Protein AF-A0A1F9ZT49-F1 (afdb_monomer_lite)

pLDDT: mean 91.82, std 6.52, range [44.66, 98.0]

Sequence (130 aa):
MNSAEALTFSRERHAFESGDIQRGLNQQEVIKGIINKLLTPSTFTKIEGIIKAVGNSVDTNITTDDLSKLIKKQINNNKAWDITTSNLSGVAAMKPTYSMGSRLLYVMIPSQTSLVQVKQNIETFMKIAN

Foldseek 3Di:
DDPVVLVVQLPDFPVDPNGVVNSVVSVLVSVLVVLVVCLDPVNLVCVVVVCVVCVVPDDDPQDPVNVVVVSVVSVVVSDDDDDDDADWAADWDFADDPVRGGGTDIDGDTDPVSVVVVVVVVVVVVVVVD

Structure (mmCIF, N/CA/C/O backbone):
data_AF-A0A1F9ZT49-F1
#
_entry.id   AF-A0A1F9ZT49-F1
#
loop_
_atom_site.group_PDB
_atom_site.id
_atom_site.type_symbol
_atom_site.label_atom_id
_atom_site.label_alt_id
_atom_site.label_comp_id
_atom_site.label_asym_id
_atom_site.label_entity_id
_atom_site.label_seq_id
_atom_site.pdbx_PDB_ins_code
_atom_site.Cartn_x
_atom_site.Cartn_y
_atom_site.Cartn_z
_atom_site.occupancy
_atom_site.B_iso_or_equiv
_atom_site.auth_seq_id
_atom_site.auth_comp_id
_atom_site.auth_asym_id
_atom_site.auth_atom_id
_atom_site.pdbx_PDB_model_num
ATOM 1 N N . MET A 1 1 ? -15.950 8.837 -4.485 1.00 87.69 1 MET A N 1
ATOM 2 C CA . MET A 1 1 ? -15.723 7.626 -5.291 1.00 87.69 1 MET A CA 1
ATOM 3 C C . MET A 1 1 ? -16.480 6.470 -4.670 1.00 87.69 1 MET A C 1
ATOM 5 O O . MET A 1 1 ? -16.427 6.316 -3.452 1.00 87.69 1 MET A O 1
ATOM 9 N N . ASN A 1 2 ? -17.183 5.687 -5.479 1.00 95.69 2 ASN A N 1
ATOM 10 C CA . ASN A 1 2 ? -17.676 4.363 -5.106 1.00 95.69 2 ASN A CA 1
ATOM 11 C C . ASN A 1 2 ? -16.581 3.293 -5.320 1.00 95.69 2 ASN A C 1
ATOM 13 O O . ASN A 1 2 ? -15.461 3.605 -5.732 1.00 95.69 2 ASN A O 1
ATOM 17 N N . SER A 1 3 ? -16.888 2.029 -5.018 1.00 94.12 3 SER A N 1
ATOM 18 C CA . SER A 1 3 ? -15.928 0.920 -5.117 1.00 94.12 3 SER A CA 1
ATOM 19 C C . SER A 1 3 ? -15.409 0.684 -6.540 1.00 94.12 3 SER A C 1
ATOM 21 O O . SER A 1 3 ? -14.206 0.503 -6.721 1.00 94.12 3 SER A O 1
ATOM 23 N N . ALA A 1 4 ? -16.280 0.720 -7.553 1.00 98.00 4 ALA A N 1
ATOM 24 C CA . ALA A 1 4 ? -15.902 0.511 -8.951 1.00 98.00 4 ALA A CA 1
ATOM 25 C C . ALA A 1 4 ? -15.020 1.653 -9.483 1.00 98.00 4 ALA A C 1
ATOM 27 O O . ALA A 1 4 ? -14.036 1.413 -10.186 1.00 98.00 4 ALA A O 1
ATOM 28 N N . GLU A 1 5 ? -15.322 2.891 -9.091 1.00 98.00 5 GLU A N 1
ATOM 29 C CA . GLU A 1 5 ? -14.507 4.065 -9.413 1.00 98.00 5 GLU A CA 1
ATOM 30 C C . GLU A 1 5 ? -13.125 3.982 -8.759 1.00 98.00 5 GLU A C 1
ATOM 32 O O . GLU A 1 5 ? -12.119 4.190 -9.431 1.00 98.00 5 GLU A O 1
ATOM 37 N N . ALA A 1 6 ? -13.055 3.635 -7.467 1.00 98.00 6 ALA A N 1
ATOM 38 C CA . ALA A 1 6 ? -11.787 3.491 -6.746 1.00 98.00 6 ALA A CA 1
ATOM 39 C C . ALA A 1 6 ? -10.912 2.375 -7.338 1.00 98.00 6 ALA A C 1
ATOM 41 O O . ALA A 1 6 ? -9.698 2.540 -7.489 1.00 98.00 6 ALA A O 1
ATOM 42 N N . LEU A 1 7 ? -11.531 1.259 -7.731 1.00 97.69 7 LEU A N 1
ATOM 43 C CA . LEU A 1 7 ? -10.844 0.157 -8.395 1.00 97.69 7 LEU A CA 1
ATOM 44 C C . LEU A 1 7 ? -10.305 0.568 -9.769 1.00 97.69 7 LEU A C 1
ATOM 46 O O . LEU A 1 7 ? -9.162 0.268 -10.096 1.00 97.69 7 LEU A O 1
ATOM 50 N N . THR A 1 8 ? -11.105 1.269 -10.570 1.00 97.81 8 THR A N 1
ATOM 51 C CA . THR A 1 8 ? -10.685 1.725 -11.902 1.00 97.81 8 THR A CA 1
ATOM 52 C C . THR A 1 8 ? -9.547 2.740 -11.794 1.00 97.81 8 THR A C 1
ATOM 54 O O . THR A 1 8 ? -8.501 2.572 -12.417 1.00 97.81 8 THR A O 1
ATOM 57 N N . PHE A 1 9 ? -9.698 3.736 -10.920 1.00 97.75 9 PHE A N 1
ATOM 58 C CA . PHE A 1 9 ? -8.702 4.779 -10.676 1.00 97.75 9 PHE A CA 1
ATOM 59 C C . PHE A 1 9 ? -7.342 4.228 -10.218 1.00 97.75 9 PHE A C 1
ATOM 61 O O . PHE A 1 9 ? -6.298 4.669 -10.696 1.00 97.75 9 PHE A O 1
ATOM 68 N N . SER A 1 10 ? -7.342 3.233 -9.324 1.00 97.50 10 SER A N 1
ATOM 69 C CA . SER A 1 10 ? -6.114 2.606 -8.803 1.00 97.50 10 SER A CA 1
ATOM 70 C C . SER A 1 10 ? -5.454 1.606 -9.764 1.00 97.50 10 SER A C 1
ATOM 72 O O . SER A 1 10 ? -4.311 1.195 -9.535 1.00 97.50 10 SER A O 1
ATOM 74 N N . ARG A 1 11 ? -6.153 1.195 -10.831 1.00 97.56 11 ARG A N 1
ATOM 75 C CA . ARG A 1 11 ? -5.648 0.251 -11.843 1.00 97.56 11 ARG A CA 1
ATOM 76 C C . ARG A 1 11 ? -5.103 0.929 -13.090 1.00 97.56 11 ARG A C 1
ATOM 78 O O . ARG A 1 11 ? -4.267 0.318 -13.763 1.00 97.56 11 ARG A O 1
ATOM 85 N N . GLU A 1 12 ? -5.564 2.139 -13.395 1.00 96.94 12 GLU A N 1
ATOM 86 C CA . GLU A 1 12 ? -5.142 2.854 -14.594 1.00 96.94 12 GLU A CA 1
ATOM 87 C C . GLU A 1 12 ? -3.633 3.132 -14.571 1.00 96.94 12 GLU A C 1
ATOM 89 O O . GLU A 1 12 ? -3.058 3.492 -13.545 1.00 96.94 12 GLU A O 1
ATOM 94 N N . ARG A 1 13 ? -2.989 2.919 -15.719 1.00 93.94 13 ARG A N 1
ATOM 95 C CA . ARG A 1 13 ? -1.540 3.036 -15.916 1.00 93.94 13 ARG A CA 1
ATOM 96 C C . ARG A 1 13 ? -1.210 3.696 -17.245 1.00 93.94 13 ARG A C 1
ATOM 98 O O . ARG A 1 13 ? -0.309 4.518 -17.300 1.00 93.94 13 ARG A O 1
ATOM 105 N N . HIS A 1 14 ? -1.847 3.256 -18.322 1.00 94.12 14 HIS A N 1
ATOM 106 C CA . HIS A 1 14 ? -1.407 3.528 -19.689 1.00 94.12 14 HIS A CA 1
ATOM 107 C C . HIS A 1 14 ? -1.860 4.893 -20.198 1.00 94.12 14 HIS A C 1
ATOM 109 O O . HIS A 1 14 ? -1.242 5.426 -21.111 1.00 94.12 14 HIS A O 1
ATOM 115 N N . ALA A 1 15 ? -2.888 5.473 -19.582 1.00 94.50 15 ALA A N 1
ATOM 116 C CA . ALA A 1 15 ? -3.344 6.820 -19.892 1.00 94.50 15 ALA A CA 1
ATOM 117 C C . ALA A 1 15 ? -2.373 7.932 -19.434 1.00 94.50 15 ALA A C 1
ATOM 119 O O . ALA A 1 15 ? -2.561 9.083 -19.816 1.00 94.50 15 ALA A O 1
ATOM 120 N N . PHE A 1 16 ? -1.355 7.620 -18.621 1.00 90.75 16 PHE A N 1
ATOM 121 C CA . PHE A 1 16 ? -0.435 8.604 -18.042 1.00 90.75 16 PHE A CA 1
ATOM 122 C C . PHE A 1 16 ? 0.985 8.460 -18.593 1.00 90.75 16 PHE A C 1
ATOM 124 O O . PHE A 1 16 ? 1.515 7.352 -18.667 1.00 90.75 16 PHE A O 1
ATOM 131 N N . GLU A 1 17 ? 1.649 9.585 -18.876 1.00 85.88 17 GLU A N 1
ATOM 132 C CA . GLU A 1 17 ? 3.050 9.606 -19.331 1.00 85.88 17 GLU A CA 1
ATOM 133 C C . GLU A 1 17 ? 4.006 8.969 -18.310 1.00 85.88 17 GLU A C 1
ATOM 135 O O . GLU A 1 17 ? 4.911 8.218 -18.667 1.00 85.88 17 GLU A O 1
ATOM 140 N N . SER A 1 18 ? 3.766 9.205 -17.018 1.00 83.19 18 SER A N 1
ATOM 141 C CA . SER A 1 18 ? 4.524 8.610 -15.910 1.00 83.19 18 SER A CA 1
ATOM 142 C C . SER A 1 18 ? 4.134 7.153 -15.614 1.00 83.19 18 SER A C 1
ATOM 144 O O . SER A 1 18 ? 4.740 6.504 -14.756 1.00 83.19 18 SER A O 1
ATOM 146 N N . GLY A 1 19 ? 3.157 6.600 -16.338 1.00 87.44 19 GLY A N 1
ATOM 147 C CA . GLY A 1 19 ? 2.847 5.178 -16.368 1.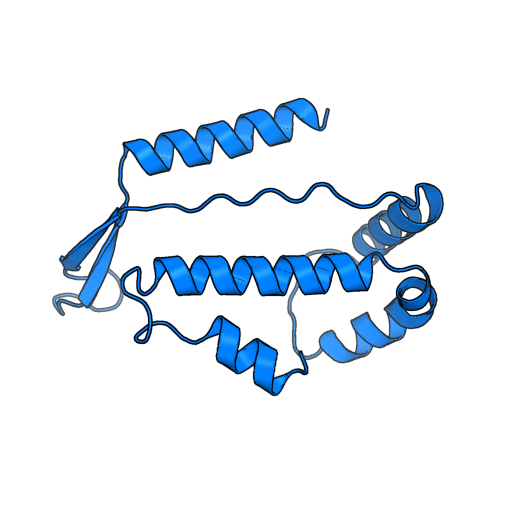00 87.44 19 GLY A CA 1
ATOM 148 C C . GLY A 1 19 ? 2.566 4.567 -14.994 1.00 87.44 19 GLY A C 1
ATOM 149 O O . GLY A 1 19 ? 1.651 4.956 -14.270 1.00 87.44 19 GLY A O 1
ATOM 150 N N . ASP A 1 20 ? 3.368 3.563 -14.632 1.00 89.19 20 ASP A N 1
ATOM 151 C CA . ASP A 1 20 ? 3.213 2.825 -13.372 1.00 89.19 20 ASP A CA 1
ATOM 152 C C . ASP A 1 20 ? 3.486 3.689 -12.133 1.00 89.19 20 ASP A C 1
ATOM 154 O O . ASP A 1 20 ? 2.909 3.447 -11.076 1.00 89.19 20 ASP A O 1
ATOM 158 N N . ILE A 1 21 ? 4.306 4.737 -12.271 1.00 87.31 21 ILE A N 1
ATOM 159 C CA . ILE A 1 21 ? 4.551 5.685 -11.181 1.00 87.31 21 ILE A CA 1
ATOM 160 C C . ILE A 1 21 ? 3.244 6.400 -10.830 1.00 87.31 21 ILE A C 1
ATOM 162 O O . ILE A 1 21 ? 2.884 6.460 -9.656 1.00 87.31 21 ILE A O 1
ATOM 166 N N . GLN A 1 22 ? 2.488 6.873 -11.829 1.00 93.00 22 GLN A N 1
ATOM 167 C CA . GLN A 1 22 ? 1.185 7.493 -11.572 1.00 93.00 22 GLN A CA 1
ATOM 168 C C . GLN A 1 22 ? 0.201 6.511 -10.957 1.00 93.00 22 GLN A C 1
ATOM 170 O O . GLN A 1 22 ? -0.537 6.870 -10.044 1.00 93.00 22 GLN A O 1
ATOM 175 N N . ARG A 1 23 ? 0.205 5.258 -11.417 1.00 95.00 23 ARG A N 1
ATOM 176 C CA . ARG A 1 23 ? -0.631 4.221 -10.816 1.00 95.00 23 ARG A CA 1
ATOM 177 C C . ARG A 1 23 ? -0.324 4.036 -9.327 1.00 95.00 23 ARG A C 1
ATOM 179 O O . ARG A 1 23 ? -1.253 3.971 -8.525 1.00 95.00 23 ARG A O 1
ATOM 186 N N . GLY A 1 24 ? 0.955 3.997 -8.950 1.00 94.00 24 GLY A N 1
ATOM 187 C CA . GLY A 1 24 ? 1.378 3.939 -7.548 1.00 94.00 24 GLY A CA 1
ATOM 188 C C . GLY A 1 24 ? 0.909 5.152 -6.737 1.00 94.00 24 GLY A C 1
ATOM 189 O O . GLY A 1 24 ? 0.389 4.992 -5.633 1.00 94.00 24 GLY A O 1
ATOM 190 N N . LEU A 1 25 ? 0.996 6.358 -7.307 1.00 93.81 25 LEU A N 1
ATOM 191 C CA . LEU A 1 25 ? 0.466 7.577 -6.685 1.00 93.81 25 LEU A CA 1
ATOM 192 C C . LEU A 1 25 ? -1.059 7.510 -6.502 1.00 93.81 25 LEU A C 1
ATOM 194 O O . LEU A 1 25 ? -1.563 7.800 -5.421 1.00 93.81 25 LEU A O 1
ATOM 198 N N . ASN A 1 26 ? -1.799 7.047 -7.509 1.00 96.69 26 ASN A N 1
ATOM 199 C CA . ASN A 1 26 ? -3.250 6.870 -7.420 1.00 96.69 26 ASN A CA 1
ATOM 200 C C . ASN A 1 26 ? -3.629 5.861 -6.323 1.00 96.69 26 ASN A C 1
ATOM 202 O O . ASN A 1 26 ? -4.580 6.081 -5.575 1.00 96.69 26 ASN A O 1
ATOM 206 N N . GLN A 1 27 ? -2.874 4.769 -6.181 1.00 97.6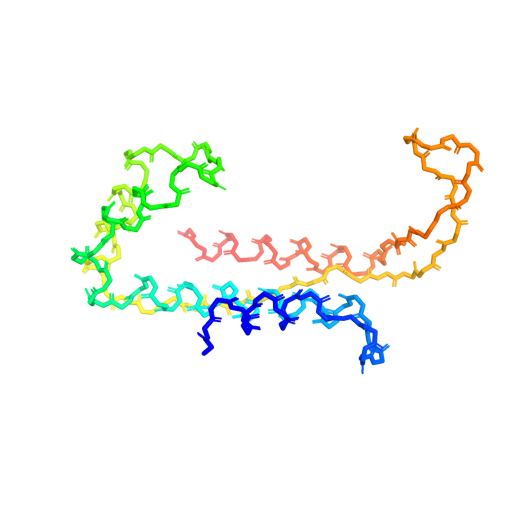9 27 GLN A N 1
ATOM 207 C CA . GLN A 1 27 ? -3.069 3.806 -5.092 1.00 97.69 27 GLN A CA 1
ATOM 208 C C . GLN A 1 27 ? -2.839 4.447 -3.717 1.00 97.69 27 GLN A C 1
ATOM 210 O O . GLN A 1 27 ? -3.623 4.211 -2.797 1.00 97.69 27 GLN A O 1
ATOM 215 N N . GLN A 1 28 ? -1.822 5.302 -3.581 1.00 97.12 28 GLN A N 1
ATOM 216 C CA . GLN A 1 28 ? -1.574 6.057 -2.350 1.00 97.12 28 GLN A CA 1
ATOM 217 C C . GLN A 1 28 ? -2.724 7.016 -2.022 1.00 97.12 28 GLN A C 1
ATOM 219 O O . GLN A 1 28 ? -3.128 7.091 -0.864 1.00 97.12 28 GLN A O 1
ATOM 224 N N . GLU A 1 29 ? -3.307 7.687 -3.017 1.00 97.00 29 GLU A N 1
ATOM 225 C CA . GLU A 1 29 ? -4.482 8.545 -2.815 1.00 97.00 29 GLU A CA 1
ATOM 226 C C . GLU A 1 29 ? -5.726 7.750 -2.389 1.00 97.00 29 GLU A C 1
ATOM 228 O O . GLU A 1 29 ? -6.460 8.176 -1.494 1.00 97.00 29 GLU A O 1
ATOM 233 N N . VAL A 1 30 ? -5.937 6.549 -2.942 1.00 98.00 30 VAL A N 1
ATOM 234 C CA . VAL A 1 30 ? -7.008 5.651 -2.476 1.00 98.00 30 VAL A CA 1
ATOM 235 C C . VAL A 1 30 ? -6.784 5.245 -1.018 1.00 98.00 30 VAL A C 1
ATOM 237 O O . VAL A 1 30 ? -7.716 5.324 -0.216 1.00 98.00 30 VAL A O 1
ATOM 240 N N . ILE A 1 31 ? -5.557 4.871 -0.642 1.00 97.25 31 ILE A N 1
ATOM 241 C CA . ILE A 1 31 ? -5.208 4.522 0.744 1.00 97.25 31 ILE A CA 1
ATOM 242 C C . ILE A 1 31 ? -5.431 5.719 1.680 1.00 97.25 31 ILE A C 1
ATOM 244 O O . ILE A 1 31 ? -6.067 5.557 2.721 1.00 97.25 31 ILE A O 1
ATOM 248 N N . LYS A 1 32 ? -4.992 6.929 1.303 1.00 96.75 32 LYS A N 1
ATOM 249 C CA . LYS A 1 32 ? -5.257 8.166 2.061 1.00 96.75 32 LYS A CA 1
ATOM 250 C C . LYS A 1 32 ? -6.753 8.395 2.259 1.00 96.75 32 LYS A C 1
ATOM 252 O O . LYS A 1 32 ? -7.187 8.678 3.372 1.00 96.75 32 LYS A O 1
ATOM 257 N N . GLY A 1 33 ? -7.552 8.236 1.204 1.00 95.88 33 GLY A N 1
ATOM 258 C CA . GLY A 1 33 ? -9.008 8.352 1.273 1.00 95.88 33 GLY A CA 1
ATOM 259 C C . GLY A 1 33 ? -9.641 7.339 2.232 1.00 95.88 33 GLY A C 1
ATOM 260 O O . GLY A 1 33 ? -10.505 7.707 3.032 1.00 95.88 33 GLY A O 1
ATOM 261 N N . ILE A 1 34 ? -9.177 6.084 2.205 1.00 94.81 34 ILE A N 1
ATOM 262 C CA . ILE A 1 34 ? -9.609 5.034 3.139 1.00 94.81 34 ILE A CA 1
ATOM 263 C C . ILE A 1 34 ? -9.244 5.416 4.576 1.00 94.81 34 ILE A C 1
ATOM 265 O O . ILE A 1 34 ? -10.125 5.400 5.435 1.00 94.81 34 ILE A O 1
ATOM 269 N N . ILE A 1 35 ? -7.993 5.814 4.841 1.00 93.94 35 ILE A N 1
ATOM 270 C CA . ILE A 1 35 ? -7.549 6.233 6.179 1.00 93.94 35 ILE A CA 1
ATOM 271 C C . ILE A 1 35 ? -8.415 7.392 6.672 1.00 93.94 35 ILE A C 1
ATOM 273 O O . ILE A 1 35 ? -9.035 7.282 7.725 1.00 93.94 35 ILE A O 1
ATOM 277 N N . ASN A 1 36 ? -8.562 8.455 5.882 1.00 92.88 36 ASN A N 1
ATOM 278 C CA . ASN A 1 36 ? -9.379 9.611 6.250 1.00 92.88 36 ASN A CA 1
ATOM 279 C C . ASN A 1 36 ? -10.825 9.218 6.576 1.00 92.88 36 ASN A C 1
ATOM 281 O O . ASN A 1 36 ? -11.399 9.734 7.534 1.00 92.88 36 ASN A O 1
ATOM 285 N N . LYS A 1 37 ? -11.411 8.265 5.838 1.00 92.19 37 LYS A N 1
ATOM 286 C CA . LYS A 1 37 ? -12.752 7.749 6.138 1.00 92.19 37 LYS A CA 1
ATOM 287 C C . LYS A 1 37 ? -12.792 6.970 7.455 1.00 92.19 37 LYS A C 1
ATOM 289 O O . LYS A 1 37 ? -13.746 7.137 8.224 1.00 92.19 37 LYS A O 1
ATOM 294 N N . LEU A 1 38 ? -11.784 6.141 7.719 1.00 90.75 38 LEU A N 1
ATOM 295 C CA . LEU A 1 38 ? -11.653 5.368 8.958 1.00 90.75 38 LEU A CA 1
ATOM 296 C C . LEU A 1 38 ? -11.456 6.261 10.189 1.00 90.75 38 LEU A C 1
ATOM 298 O O . LEU A 1 38 ? -11.969 5.927 11.252 1.00 90.75 38 LEU A O 1
ATOM 302 N N . LEU A 1 39 ? -10.794 7.412 10.039 1.00 89.56 39 LEU A N 1
ATOM 303 C CA . LEU A 1 39 ? -10.578 8.376 11.123 1.00 89.56 39 LEU A CA 1
ATOM 304 C C . LEU A 1 39 ? -11.819 9.230 11.450 1.00 89.56 39 LEU A C 1
ATOM 306 O O . LEU A 1 39 ? -11.794 9.964 12.437 1.00 89.56 39 LEU A O 1
ATOM 310 N N . THR A 1 40 ? -12.905 9.165 10.664 1.00 88.44 40 THR A N 1
ATOM 311 C CA . THR A 1 40 ? -14.117 9.948 10.971 1.00 88.44 40 THR A CA 1
ATOM 312 C C . THR A 1 40 ? -14.883 9.370 12.171 1.00 88.44 40 THR A C 1
ATOM 314 O O . THR A 1 40 ? -15.077 8.153 12.229 1.00 88.44 40 THR A O 1
ATOM 317 N N . PRO A 1 41 ? -15.445 10.208 13.069 1.00 83.94 41 PRO A N 1
ATOM 318 C CA . PRO A 1 41 ? -16.188 9.734 14.244 1.00 83.94 41 PRO A CA 1
ATOM 319 C C . PRO A 1 41 ? -17.329 8.761 13.919 1.00 83.94 41 PRO A C 1
ATOM 321 O O . PRO A 1 41 ? -17.547 7.779 14.623 1.00 83.94 41 PRO A O 1
ATOM 324 N N . SER A 1 42 ? -18.022 8.989 12.796 1.00 85.88 42 SER A N 1
ATOM 325 C CA . SER A 1 42 ? -19.117 8.129 12.321 1.00 85.88 42 SER A CA 1
ATOM 326 C C . SER A 1 42 ? -18.689 6.705 11.943 1.00 85.88 42 SER A C 1
ATOM 328 O O . SER A 1 42 ? -19.538 5.821 11.825 1.00 85.88 42 SER A O 1
ATOM 330 N N . THR A 1 43 ? -17.393 6.491 11.705 1.00 86.94 43 THR A N 1
ATOM 331 C CA . THR A 1 43 ? -16.832 5.184 11.359 1.00 86.94 43 THR A CA 1
ATOM 332 C C . THR A 1 43 ? -16.499 4.371 12.607 1.00 86.94 43 THR A C 1
ATOM 334 O O . THR A 1 43 ? -16.591 3.148 12.560 1.00 86.94 43 THR A O 1
ATOM 337 N N . PHE A 1 44 ? -16.206 5.012 13.746 1.00 83.62 44 PHE A N 1
ATOM 338 C CA . PHE A 1 44 ? -15.882 4.302 14.991 1.00 83.62 44 PHE A CA 1
ATOM 339 C C . PHE A 1 44 ? -17.039 3.433 15.480 1.00 83.62 44 PHE A C 1
ATOM 341 O O . PHE A 1 44 ? -16.825 2.294 15.876 1.00 83.62 44 PHE A O 1
ATOM 348 N N . THR A 1 45 ? -18.277 3.912 15.353 1.00 84.62 45 THR A N 1
ATOM 349 C CA . THR A 1 45 ? -19.474 3.130 15.705 1.00 84.62 45 THR A CA 1
ATOM 350 C C . THR A 1 45 ? -19.755 1.975 14.740 1.00 84.62 45 THR A C 1
ATOM 352 O O . THR A 1 45 ? -20.584 1.120 15.032 1.00 84.62 45 THR A O 1
ATOM 355 N N . LYS A 1 46 ? -19.081 1.936 13.584 1.00 90.56 46 LYS A N 1
ATOM 356 C CA . LYS A 1 46 ? -19.270 0.934 12.523 1.00 90.56 46 LYS A CA 1
ATOM 357 C C . LYS A 1 46 ? -18.071 0.002 12.364 1.00 90.56 46 LYS A C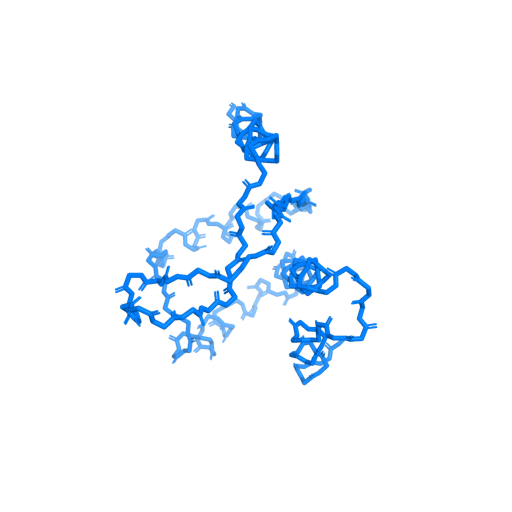 1
ATOM 359 O O . LYS A 1 46 ? -18.101 -0.870 11.496 1.00 90.56 46 LYS A O 1
ATOM 364 N N . ILE A 1 47 ? -17.016 0.185 13.160 1.00 88.31 47 ILE A N 1
ATOM 365 C CA . ILE A 1 47 ? -15.717 -0.441 12.905 1.00 88.31 47 ILE A CA 1
ATOM 366 C C . ILE A 1 47 ? -15.772 -1.970 12.990 1.00 88.31 47 ILE A C 1
ATOM 368 O O . ILE A 1 47 ? -15.192 -2.639 12.143 1.00 88.31 47 ILE A O 1
ATOM 372 N N . GLU A 1 48 ? -16.549 -2.531 13.920 1.00 88.00 48 GLU A N 1
ATOM 373 C CA . GLU A 1 48 ? -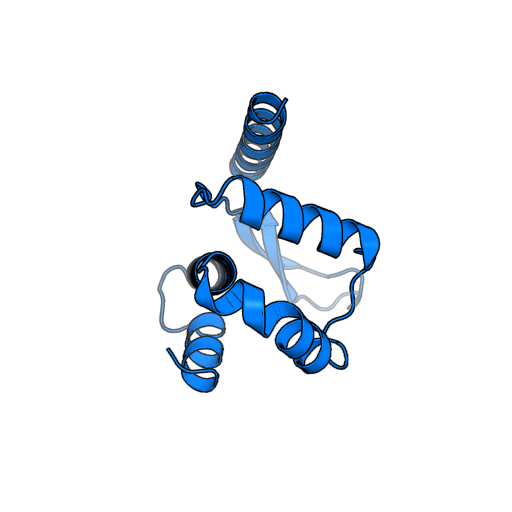16.762 -3.982 14.022 1.00 88.00 48 GLU A CA 1
ATOM 374 C C . GLU A 1 48 ? -17.434 -4.551 12.767 1.00 88.00 48 GLU A C 1
ATOM 376 O O . GLU A 1 48 ? -17.009 -5.575 12.233 1.00 88.00 48 GLU A O 1
ATOM 381 N N . GLY A 1 49 ? -18.450 -3.853 12.248 1.00 92.25 49 GLY A N 1
ATOM 382 C CA . GLY A 1 49 ? -19.125 -4.227 11.007 1.00 92.25 49 GLY A CA 1
ATOM 383 C C . GLY A 1 49 ? -18.193 -4.159 9.797 1.00 92.25 49 GLY A C 1
ATOM 384 O O . GLY A 1 49 ? -18.241 -5.041 8.943 1.00 92.25 49 GLY A O 1
ATOM 385 N N . ILE A 1 50 ? -17.310 -3.157 9.751 1.00 90.75 50 ILE A N 1
ATOM 386 C CA . ILE A 1 50 ? -16.292 -3.021 8.700 1.00 90.75 50 ILE A CA 1
ATOM 387 C C . ILE A 1 50 ? -15.291 -4.175 8.773 1.00 90.75 50 ILE A C 1
ATOM 389 O O . ILE A 1 50 ? -15.075 -4.833 7.760 1.00 90.75 50 ILE A O 1
ATOM 393 N N . ILE A 1 51 ? -14.730 -4.460 9.955 1.00 90.38 51 ILE A N 1
ATOM 394 C CA . ILE A 1 51 ? -13.783 -5.568 10.164 1.00 90.38 51 ILE A CA 1
ATOM 395 C C . ILE A 1 51 ? -14.426 -6.899 9.760 1.00 90.38 51 ILE A C 1
ATOM 397 O O . ILE A 1 51 ? -13.819 -7.672 9.025 1.00 90.38 51 ILE A O 1
ATOM 401 N N . LYS A 1 52 ? -15.679 -7.146 10.159 1.00 91.12 52 LYS A N 1
ATOM 402 C CA . LYS A 1 52 ? -16.412 -8.361 9.778 1.00 91.12 52 LYS A CA 1
ATOM 403 C C . LYS A 1 52 ? -16.646 -8.457 8.268 1.00 91.12 52 LYS A C 1
ATOM 405 O O . LYS A 1 52 ? -16.529 -9.542 7.708 1.00 91.12 52 LYS A O 1
ATOM 410 N N . ALA A 1 53 ? -16.979 -7.345 7.613 1.00 92.69 53 ALA A N 1
ATOM 411 C CA . ALA A 1 53 ? -17.237 -7.320 6.175 1.00 92.69 53 ALA A CA 1
ATOM 412 C C . ALA A 1 53 ? -15.978 -7.607 5.343 1.00 92.69 53 ALA A C 1
ATOM 414 O O . ALA A 1 53 ? -16.076 -8.260 4.308 1.00 92.69 53 ALA A O 1
ATOM 415 N N . VAL A 1 54 ? -14.807 -7.138 5.788 1.00 91.00 54 VAL A N 1
ATOM 416 C CA . VAL A 1 54 ? -13.534 -7.323 5.065 1.00 91.00 54 VAL A CA 1
ATOM 417 C C . VAL A 1 54 ? -12.740 -8.545 5.525 1.00 91.00 54 VAL A C 1
ATOM 419 O O . VAL A 1 54 ? -11.858 -8.990 4.799 1.00 91.00 54 VAL A O 1
ATOM 422 N N . GLY A 1 55 ? -13.052 -9.116 6.692 1.00 89.56 55 GLY A N 1
ATOM 423 C CA . GLY A 1 55 ? -12.267 -10.186 7.318 1.00 89.56 55 GLY A CA 1
ATOM 424 C C . GLY A 1 55 ? -12.181 -11.484 6.511 1.00 89.56 55 GLY A C 1
ATOM 425 O O . GLY A 1 55 ? -11.201 -12.202 6.635 1.00 89.56 55 GLY A O 1
ATOM 426 N N . ASN A 1 56 ? -13.147 -11.756 5.627 1.00 91.25 56 ASN A N 1
ATOM 427 C CA . ASN A 1 56 ? -13.093 -12.907 4.712 1.00 91.25 56 ASN A CA 1
ATOM 428 C C . ASN A 1 56 ? -12.294 -12.626 3.424 1.00 91.25 56 ASN A C 1
ATOM 430 O O . ASN A 1 56 ? -12.219 -13.480 2.544 1.00 91.25 56 ASN A O 1
ATOM 434 N N . SER A 1 57 ? -11.784 -11.407 3.250 1.00 94.81 57 SER A N 1
ATOM 435 C CA . SER A 1 57 ? -11.146 -10.945 2.009 1.00 94.81 57 SER A CA 1
ATOM 436 C C . SER A 1 57 ? -9.807 -10.244 2.236 1.00 94.81 57 SER A C 1
ATOM 438 O O . SER A 1 57 ? -9.160 -9.861 1.263 1.00 94.81 57 SER A O 1
ATOM 440 N N . VAL A 1 58 ? -9.394 -10.053 3.492 1.00 94.12 58 VAL A N 1
ATOM 441 C CA . VAL A 1 58 ? -8.142 -9.393 3.866 1.00 94.12 58 VAL A CA 1
ATOM 442 C C . VAL A 1 58 ? -7.466 -10.200 4.965 1.00 94.12 58 VAL A C 1
ATOM 444 O O . VAL A 1 58 ? -7.922 -10.206 6.106 1.00 94.12 58 VAL A O 1
ATOM 447 N N . ASP A 1 59 ? -6.344 -10.823 4.620 1.00 95.19 59 ASP A N 1
ATOM 448 C CA . ASP A 1 59 ? -5.469 -11.472 5.589 1.00 95.19 59 ASP A CA 1
ATOM 449 C C . ASP A 1 59 ? -4.559 -10.437 6.262 1.00 95.19 59 ASP A C 1
ATOM 451 O O . ASP A 1 59 ? -4.001 -9.548 5.613 1.00 95.19 59 ASP A O 1
ATOM 455 N N . THR A 1 60 ? -4.390 -10.551 7.579 1.00 94.62 60 THR A N 1
ATOM 456 C CA . THR A 1 60 ? -3.492 -9.690 8.356 1.00 94.62 60 THR A CA 1
ATOM 457 C C . THR A 1 60 ? -2.910 -10.437 9.548 1.00 94.62 60 THR A C 1
ATOM 459 O O . THR A 1 60 ? -3.542 -11.330 10.107 1.00 94.62 60 THR A O 1
ATOM 462 N N . ASN A 1 61 ? -1.703 -10.051 9.958 1.00 95.44 61 ASN A N 1
ATOM 463 C CA . ASN A 1 61 ? -1.087 -10.500 11.205 1.00 95.44 61 ASN A CA 1
ATOM 464 C C . ASN A 1 61 ? -1.325 -9.525 12.373 1.00 95.44 61 ASN A C 1
ATOM 466 O O . ASN A 1 61 ? -0.829 -9.764 13.472 1.00 95.44 61 ASN A O 1
ATOM 470 N N . ILE A 1 62 ? -2.059 -8.430 12.149 1.00 92.88 62 ILE A N 1
ATOM 471 C CA . ILE A 1 62 ? -2.466 -7.517 13.217 1.00 92.88 62 ILE A CA 1
ATOM 472 C C . ILE A 1 62 ? -3.522 -8.227 14.065 1.00 92.88 62 ILE A C 1
ATOM 474 O O . ILE A 1 62 ? -4.576 -8.618 13.562 1.00 92.88 62 ILE A O 1
ATOM 478 N N . THR A 1 63 ? -3.251 -8.382 15.358 1.00 92.06 63 THR A N 1
ATOM 479 C CA . THR A 1 63 ? -4.177 -9.056 16.271 1.00 92.06 63 THR A CA 1
ATOM 480 C C . THR A 1 63 ? -5.411 -8.194 16.559 1.00 92.06 63 THR A C 1
ATOM 482 O O . THR A 1 63 ? -5.392 -6.966 16.425 1.00 92.06 63 THR A O 1
ATOM 485 N N . THR A 1 64 ? -6.497 -8.818 17.024 1.00 88.56 64 THR A N 1
ATOM 486 C CA . THR A 1 64 ? -7.687 -8.088 17.497 1.00 88.56 64 THR A CA 1
ATOM 487 C C . THR A 1 64 ? -7.349 -7.115 18.632 1.00 88.56 64 THR A C 1
ATOM 489 O O . THR A 1 64 ? -7.920 -6.023 18.698 1.00 88.56 64 THR A O 1
ATOM 492 N N . ASP A 1 65 ? -6.383 -7.466 19.483 1.00 92.69 65 ASP A N 1
ATOM 493 C CA . ASP A 1 65 ? -5.895 -6.609 20.564 1.00 92.69 65 ASP A CA 1
ATOM 494 C C . ASP A 1 65 ? -5.156 -5.376 20.031 1.00 92.69 65 ASP A C 1
ATOM 496 O O . ASP A 1 65 ? -5.387 -4.265 20.514 1.00 92.69 65 ASP A O 1
ATOM 500 N N . ASP A 1 66 ? -4.308 -5.537 19.014 1.00 93.81 66 ASP A N 1
ATOM 501 C CA . ASP A 1 66 ? -3.594 -4.420 18.385 1.00 93.81 66 ASP A CA 1
ATOM 502 C C . ASP A 1 66 ? -4.559 -3.474 17.665 1.00 93.81 66 ASP A C 1
ATOM 504 O O . ASP A 1 66 ? -4.488 -2.256 17.856 1.00 93.81 66 ASP A O 1
ATOM 508 N N . LEU A 1 67 ? -5.528 -4.020 16.920 1.00 89.12 67 LEU A N 1
ATOM 509 C CA . LEU A 1 67 ? -6.605 -3.231 16.315 1.00 89.12 67 LEU A CA 1
ATOM 510 C C . LEU A 1 67 ? -7.393 -2.462 17.380 1.00 89.12 67 LEU A C 1
ATOM 512 O O . LEU A 1 67 ? -7.613 -1.258 17.240 1.00 89.12 67 LEU A O 1
ATOM 516 N N . SER A 1 68 ? -7.763 -3.124 18.478 1.00 89.06 68 SER A N 1
ATOM 517 C CA . SER A 1 68 ? -8.493 -2.498 19.584 1.00 89.06 68 SER A CA 1
ATOM 518 C C . SER A 1 68 ? -7.703 -1.354 20.221 1.00 89.06 68 SER A C 1
ATOM 520 O O . SER A 1 68 ? -8.274 -0.302 20.520 1.00 89.06 68 SER A O 1
ATOM 522 N N . LYS A 1 69 ? -6.386 -1.516 20.410 1.00 92.50 69 LYS A N 1
ATOM 523 C CA . LYS A 1 69 ? -5.501 -0.453 20.918 1.00 92.50 69 LYS A CA 1
ATOM 524 C C . LYS A 1 69 ? -5.436 0.732 19.953 1.00 92.50 69 LYS A C 1
ATOM 526 O O . LYS A 1 69 ? -5.549 1.872 20.403 1.00 92.50 69 LYS A O 1
ATOM 531 N N . LEU A 1 70 ? -5.295 0.482 18.649 1.00 89.38 70 LEU A N 1
ATOM 532 C CA . LEU A 1 70 ? -5.259 1.532 17.625 1.00 89.38 70 LEU A CA 1
ATOM 533 C C . LEU A 1 70 ? -6.574 2.323 17.572 1.00 89.38 70 LEU A C 1
ATOM 535 O O . LEU A 1 70 ? -6.546 3.554 17.586 1.00 89.38 70 LEU A O 1
ATOM 539 N N . ILE A 1 71 ? -7.718 1.632 17.594 1.00 88.25 71 ILE A N 1
ATOM 540 C CA . ILE A 1 71 ? -9.049 2.257 17.594 1.00 88.25 71 ILE A CA 1
ATOM 541 C C . ILE A 1 71 ? -9.243 3.106 18.855 1.00 88.25 71 ILE A C 1
ATOM 543 O O . ILE A 1 71 ? -9.610 4.275 18.754 1.00 88.25 71 ILE A O 1
ATOM 547 N N . LYS A 1 72 ? -8.935 2.563 20.043 1.00 89.38 72 LYS A N 1
ATOM 548 C CA . LYS A 1 72 ? -9.026 3.307 21.312 1.00 89.38 72 LYS A CA 1
ATOM 549 C C . LYS A 1 72 ? -8.132 4.548 21.308 1.00 89.38 72 LYS A C 1
ATOM 551 O O . LYS A 1 72 ? -8.583 5.621 21.699 1.00 89.38 72 LYS A O 1
ATOM 556 N N . LYS A 1 73 ? -6.889 4.431 20.825 1.00 89.25 73 LYS A N 1
ATOM 557 C CA . LYS A 1 73 ? -5.96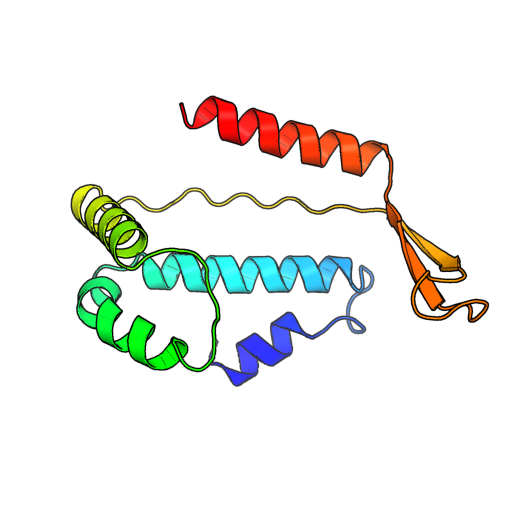4 5.569 20.695 1.00 89.25 73 LYS A CA 1
ATOM 558 C C . LYS A 1 73 ? -6.550 6.659 19.795 1.00 89.25 73 LYS A C 1
ATOM 560 O O . LYS A 1 73 ? -6.466 7.837 20.140 1.00 89.25 73 LYS A O 1
ATOM 565 N N . GLN A 1 74 ? -7.164 6.275 18.677 1.00 89.12 74 GLN A N 1
ATOM 566 C CA . GLN A 1 74 ? -7.785 7.230 17.767 1.00 89.12 74 GLN A CA 1
ATOM 567 C C . GLN A 1 74 ? -9.019 7.906 18.378 1.00 89.12 74 GLN A C 1
ATOM 569 O O . GLN A 1 74 ? -9.140 9.122 18.262 1.00 89.12 74 GLN A O 1
ATOM 574 N N . ILE A 1 75 ? -9.894 7.159 19.059 1.00 88.31 75 ILE A N 1
ATOM 575 C CA . ILE A 1 75 ? -11.074 7.712 19.749 1.00 88.31 75 ILE A CA 1
ATOM 576 C C . ILE A 1 75 ? -10.650 8.724 20.821 1.00 88.31 75 ILE A C 1
ATOM 578 O O . ILE A 1 75 ? -11.211 9.814 20.887 1.00 88.31 75 ILE A O 1
ATOM 582 N N . ASN A 1 76 ? -9.636 8.388 21.623 1.00 89.12 76 ASN A N 1
ATOM 583 C CA . ASN A 1 76 ? -9.192 9.226 22.738 1.00 89.12 76 ASN A CA 1
ATOM 584 C C . ASN A 1 76 ? -8.515 10.524 22.280 1.00 89.12 76 ASN A C 1
ATOM 586 O O . ASN A 1 76 ? -8.689 11.562 22.911 1.00 89.12 76 ASN A O 1
ATOM 590 N N . ASN A 1 77 ? -7.736 10.474 21.195 1.00 85.12 77 ASN A N 1
ATOM 591 C CA . ASN A 1 77 ? -6.977 11.634 20.728 1.00 85.12 77 ASN A CA 1
ATOM 592 C C . ASN A 1 77 ? -7.742 12.458 19.682 1.00 85.12 77 ASN A C 1
ATOM 594 O O . ASN A 1 77 ? -7.481 13.651 19.557 1.00 85.12 77 ASN A O 1
ATOM 598 N N . ASN A 1 78 ? -8.644 11.825 18.921 1.00 81.38 78 ASN A N 1
ATOM 599 C CA . ASN A 1 78 ? -9.443 12.392 17.827 1.00 81.38 78 ASN A CA 1
ATOM 600 C C . ASN A 1 78 ? -8.664 13.353 16.904 1.00 81.38 78 ASN A C 1
ATOM 602 O O . ASN A 1 78 ? -9.174 14.390 16.478 1.00 81.38 78 ASN A O 1
ATOM 606 N N . LYS A 1 79 ? -7.397 13.029 16.613 1.00 84.62 79 LYS A N 1
ATOM 607 C CA . LYS A 1 79 ? -6.542 13.824 15.722 1.00 84.62 79 LYS A CA 1
ATOM 608 C C . LYS A 1 79 ? -6.553 13.241 14.318 1.00 84.62 79 LYS A C 1
ATOM 610 O O . LYS A 1 79 ? -6.469 12.024 14.144 1.00 84.62 79 LYS A O 1
ATOM 615 N N . ALA A 1 80 ? -6.615 14.122 13.322 1.00 87.44 80 ALA A N 1
ATOM 616 C CA . ALA A 1 80 ? -6.275 13.756 11.956 1.00 87.44 80 ALA A CA 1
ATOM 617 C C . ALA A 1 80 ? -4.805 13.322 11.897 1.00 87.44 80 ALA A C 1
ATOM 619 O O . ALA A 1 80 ? -3.970 13.819 12.657 1.00 87.44 80 ALA A O 1
ATOM 620 N N . TRP A 1 81 ? -4.503 12.371 11.020 1.00 90.81 81 TRP A N 1
ATOM 621 C CA . TRP A 1 81 ? -3.131 11.935 10.793 1.00 90.81 81 TRP A CA 1
ATOM 622 C C . TRP A 1 81 ? -2.508 12.811 9.712 1.00 90.81 81 TRP A C 1
ATOM 624 O O . TRP A 1 81 ? -3.159 13.103 8.709 1.00 90.81 81 TRP A O 1
ATOM 634 N N . ASP A 1 82 ? -1.253 13.203 9.908 1.00 90.75 82 ASP A N 1
ATOM 635 C CA . ASP A 1 82 ? -0.442 13.745 8.822 1.00 90.75 82 ASP A CA 1
ATOM 636 C C . A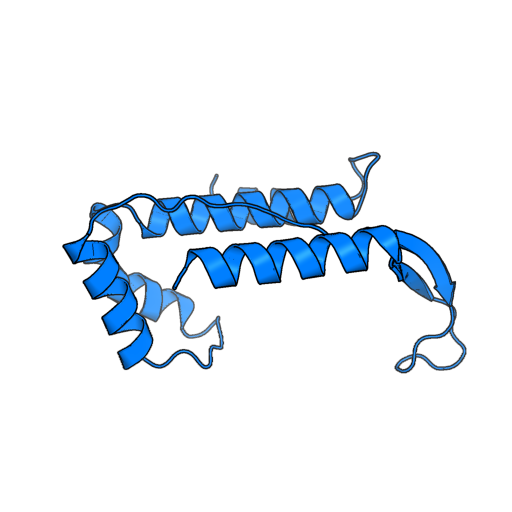SP A 1 82 ? 0.091 12.573 7.987 1.00 90.75 82 ASP A C 1
ATOM 638 O O . ASP A 1 82 ? 0.757 11.678 8.515 1.00 90.75 82 ASP A O 1
ATOM 642 N N . ILE A 1 83 ? -0.274 12.528 6.704 1.00 92.00 83 ILE A N 1
ATOM 643 C CA . ILE A 1 83 ? 0.008 11.394 5.820 1.00 92.00 83 ILE A CA 1
ATOM 644 C C . ILE A 1 83 ? 0.940 11.846 4.703 1.00 92.00 83 ILE A C 1
ATOM 646 O O . ILE A 1 83 ? 0.533 12.531 3.763 1.00 92.00 83 ILE A O 1
ATOM 650 N N . THR A 1 84 ? 2.182 11.379 4.767 1.00 92.25 84 THR A N 1
ATOM 651 C CA . THR A 1 84 ? 3.188 11.597 3.726 1.00 92.25 84 THR A CA 1
ATOM 652 C C . THR A 1 84 ? 3.329 10.367 2.831 1.00 92.25 84 THR A C 1
ATOM 654 O O . THR A 1 84 ? 2.959 9.250 3.192 1.00 92.25 84 THR A O 1
ATOM 657 N N . THR A 1 85 ? 3.842 10.573 1.620 1.00 91.75 85 THR A N 1
ATOM 658 C CA . THR A 1 85 ? 4.032 9.519 0.616 1.00 91.75 85 THR A CA 1
ATOM 659 C C . THR A 1 85 ? 5.460 9.513 0.111 1.00 91.75 85 THR A C 1
ATOM 661 O O . THR A 1 85 ? 6.076 10.564 -0.057 1.00 91.75 85 THR A O 1
ATOM 664 N N . SER A 1 86 ? 5.978 8.326 -0.194 1.00 92.44 86 SER A N 1
ATOM 665 C CA . SER A 1 86 ? 7.285 8.159 -0.820 1.00 92.44 86 SER A CA 1
ATOM 666 C C . SER A 1 86 ? 7.225 7.034 -1.847 1.00 92.44 86 SER A C 1
ATOM 668 O O . SER A 1 86 ? 6.475 6.077 -1.673 1.00 92.44 86 SER A O 1
ATOM 670 N N . ASN A 1 87 ? 7.988 7.162 -2.931 1.00 90.62 87 ASN A N 1
ATOM 671 C CA . ASN A 1 87 ? 7.976 6.218 -4.044 1.00 90.62 87 ASN A CA 1
ATOM 672 C C . ASN A 1 87 ? 9.406 5.907 -4.481 1.00 90.62 87 ASN A C 1
ATOM 674 O O . ASN A 1 87 ? 10.216 6.817 -4.661 1.00 90.62 87 ASN A O 1
ATOM 678 N N . LEU A 1 88 ? 9.694 4.620 -4.673 1.00 91.88 88 LEU A N 1
ATOM 679 C CA . LEU A 1 88 ? 10.939 4.169 -5.282 1.00 91.88 88 LEU A CA 1
ATOM 680 C C . LEU A 1 88 ? 10.839 4.337 -6.801 1.00 91.88 88 LEU A C 1
ATOM 682 O O . LEU A 1 88 ? 9.914 3.818 -7.423 1.00 91.88 88 LEU A O 1
ATOM 686 N N . SER A 1 89 ? 11.795 5.041 -7.398 1.00 90.38 89 SER A N 1
ATOM 687 C CA . SER A 1 89 ? 11.900 5.215 -8.846 1.00 90.38 89 SER A CA 1
ATOM 688 C C . SER A 1 89 ? 13.057 4.405 -9.424 1.00 90.38 89 SER A C 1
ATOM 690 O O . SER A 1 89 ? 13.937 3.923 -8.706 1.00 90.38 89 SER A O 1
ATOM 692 N N . GLY A 1 90 ? 13.063 4.251 -10.745 1.00 90.44 90 GLY A N 1
ATOM 693 C CA . GLY A 1 90 ? 14.091 3.506 -11.453 1.00 90.44 90 GLY A CA 1
ATOM 694 C C . GLY A 1 90 ? 13.883 3.521 -12.957 1.00 90.44 90 GLY A C 1
ATOM 695 O O . GLY A 1 90 ? 13.015 4.227 -13.470 1.00 90.44 90 GLY A O 1
ATOM 696 N N . VAL A 1 91 ? 14.694 2.737 -13.659 1.00 90.06 91 VAL A N 1
ATOM 697 C CA . VAL A 1 91 ? 14.673 2.646 -15.122 1.00 90.06 91 VAL A CA 1
ATOM 698 C C . VAL A 1 91 ? 14.107 1.306 -15.574 1.00 90.06 91 VAL A C 1
ATOM 700 O O . VAL A 1 91 ? 14.354 0.266 -14.958 1.00 90.06 91 VAL A O 1
ATOM 703 N N . ALA A 1 92 ? 13.336 1.329 -16.656 1.00 89.19 92 ALA A N 1
ATOM 704 C CA . ALA A 1 92 ? 12.800 0.122 -17.269 1.00 89.19 92 ALA A CA 1
ATOM 705 C C . ALA A 1 92 ? 13.914 -0.705 -17.930 1.00 89.19 92 ALA A C 1
ATOM 707 O O . ALA A 1 92 ? 14.790 -0.159 -18.600 1.00 89.19 92 ALA A O 1
ATOM 708 N N . ALA A 1 93 ? 13.852 -2.028 -17.787 1.00 93.00 93 ALA A N 1
ATOM 709 C CA . ALA A 1 93 ? 14.721 -2.962 -18.493 1.00 93.00 93 ALA A CA 1
ATOM 710 C C . ALA A 1 93 ? 13.982 -4.264 -18.827 1.00 93.00 93 ALA A C 1
ATOM 712 O O . ALA A 1 93 ? 13.019 -4.635 -18.160 1.00 93.00 93 ALA A O 1
ATOM 713 N N . MET A 1 94 ? 14.473 -4.988 -19.832 1.00 96.25 94 MET A N 1
ATOM 714 C CA . MET A 1 94 ? 14.037 -6.351 -20.143 1.00 96.25 94 MET A CA 1
ATOM 715 C C . MET A 1 94 ? 15.103 -7.330 -19.650 1.00 96.25 94 MET A C 1
ATOM 717 O O . MET A 1 94 ? 16.208 -7.362 -20.193 1.00 96.25 94 MET A O 1
ATOM 721 N N . LYS A 1 95 ? 14.809 -8.094 -18.593 1.00 96.44 95 LYS A N 1
ATOM 722 C CA . LYS A 1 95 ? 15.775 -9.007 -17.951 1.00 96.44 95 LYS A CA 1
ATOM 723 C C . LYS A 1 95 ? 15.137 -10.354 -17.591 1.00 96.44 95 LYS A C 1
ATOM 725 O O . LYS A 1 95 ? 13.920 -10.406 -17.404 1.00 96.44 95 LYS A O 1
ATOM 730 N N . PRO A 1 96 ? 15.930 -11.439 -17.503 1.00 96.75 96 PRO A N 1
ATOM 731 C CA . PRO A 1 96 ? 15.458 -12.686 -16.915 1.00 96.75 96 PRO A CA 1
ATOM 732 C C . PRO A 1 96 ? 15.066 -12.456 -15.452 1.00 96.75 96 PRO A C 1
ATOM 734 O O . PRO A 1 96 ? 15.668 -11.634 -14.757 1.00 96.75 96 PRO A O 1
ATOM 737 N N . THR A 1 97 ? 14.060 -13.186 -14.982 1.00 95.69 97 THR A N 1
ATOM 738 C CA . THR A 1 97 ? 13.615 -13.148 -13.582 1.00 95.69 97 THR A CA 1
ATOM 739 C C . THR A 1 97 ? 13.759 -14.530 -12.973 1.00 95.69 97 THR A C 1
ATOM 741 O O . THR A 1 97 ? 13.638 -15.534 -13.673 1.00 95.69 97 THR A O 1
ATOM 744 N N . TYR A 1 98 ? 13.999 -14.583 -11.662 1.00 95.94 98 TYR A N 1
ATOM 745 C CA . TYR A 1 98 ? 14.229 -15.842 -10.953 1.00 95.94 98 TYR A CA 1
ATOM 746 C C . TYR A 1 98 ? 13.111 -16.872 -11.199 1.00 95.94 98 TYR A C 1
ATOM 748 O O . TYR A 1 98 ? 13.388 -18.045 -11.421 1.00 95.94 98 TYR A O 1
ATOM 756 N N . SER A 1 99 ? 11.854 -16.425 -11.244 1.00 96.69 99 SER A N 1
ATOM 757 C CA . SER A 1 99 ? 10.681 -17.282 -11.446 1.00 96.69 99 SER A CA 1
ATOM 758 C C . SER A 1 99 ? 10.458 -17.746 -12.890 1.00 96.69 99 SER A C 1
ATOM 760 O O . SER A 1 99 ? 9.719 -18.702 -13.098 1.00 96.69 99 SER A O 1
ATOM 762 N N . MET A 1 100 ? 11.054 -17.083 -13.889 1.00 97.00 100 MET A N 1
ATOM 763 C CA . MET A 1 100 ? 10.754 -17.314 -15.315 1.00 97.00 100 MET A CA 1
ATOM 764 C C . MET A 1 100 ? 11.999 -17.676 -16.139 1.00 97.00 100 MET A C 1
ATOM 766 O O . MET A 1 100 ? 11.961 -17.659 -17.373 1.00 97.00 100 MET A O 1
ATOM 770 N N . GLY A 1 101 ? 13.104 -18.009 -15.463 1.00 95.06 101 GLY A N 1
ATOM 771 C CA . GLY A 1 101 ? 14.343 -18.466 -16.084 1.00 95.06 101 GLY A CA 1
ATOM 772 C C . GLY A 1 101 ? 14.881 -17.470 -17.111 1.00 95.06 101 GLY A C 1
ATOM 773 O O . GLY A 1 101 ? 15.050 -16.288 -16.820 1.00 95.06 101 GLY A O 1
ATOM 774 N N . SER A 1 102 ? 15.141 -17.944 -18.330 1.00 95.69 102 SER A N 1
ATOM 775 C CA . SER A 1 102 ? 15.720 -17.147 -19.420 1.00 95.69 102 SER A CA 1
ATOM 776 C C . SER A 1 102 ? 14.739 -16.189 -20.109 1.00 95.69 102 SER A C 1
ATOM 778 O O . SER A 1 102 ? 15.164 -15.385 -20.941 1.00 95.69 102 SER A O 1
ATOM 780 N N . ARG A 1 103 ? 13.437 -16.231 -19.787 1.00 97.31 103 ARG A N 1
ATOM 781 C CA . ARG A 1 103 ? 12.448 -15.339 -20.406 1.00 97.31 103 ARG A CA 1
ATOM 782 C C . ARG A 1 103 ? 12.688 -13.896 -19.969 1.00 97.31 103 ARG A C 1
ATOM 784 O O . ARG A 1 103 ? 12.558 -13.569 -18.790 1.00 97.31 103 ARG A O 1
ATOM 791 N N . LEU A 1 104 ? 12.962 -13.019 -20.934 1.00 96.75 104 LEU A N 1
ATOM 792 C CA . LEU A 1 104 ? 13.062 -11.585 -20.679 1.00 96.75 104 LEU A CA 1
ATOM 793 C C . LEU A 1 104 ? 11.682 -11.007 -20.358 1.00 96.75 104 LEU A C 1
ATOM 795 O O . LEU A 1 104 ? 10.748 -11.120 -21.153 1.00 96.75 104 LEU A O 1
ATOM 799 N N . LEU A 1 105 ? 11.570 -10.367 -19.199 1.00 95.75 105 LEU A N 1
ATOM 800 C CA . LEU A 1 105 ? 10.374 -9.673 -18.737 1.00 95.75 105 LEU A CA 1
ATOM 801 C C . LEU A 1 105 ? 10.706 -8.229 -18.383 1.00 95.75 105 LEU A C 1
ATOM 803 O O . LEU A 1 105 ? 11.856 -7.900 -18.084 1.00 95.75 105 LEU A O 1
ATOM 807 N N . TYR A 1 106 ? 9.681 -7.377 -18.409 1.00 90.00 106 TYR A N 1
ATOM 808 C CA . TYR A 1 106 ? 9.804 -6.012 -17.920 1.00 90.00 106 TYR A CA 1
ATOM 809 C C . TYR A 1 106 ? 10.139 -6.037 -16.429 1.00 90.00 106 TYR A C 1
ATOM 811 O O . TYR A 1 106 ? 9.388 -6.593 -15.625 1.00 90.00 106 TYR A O 1
ATOM 819 N N . VAL A 1 107 ? 11.242 -5.393 -16.067 1.00 91.00 107 VAL A N 1
ATOM 820 C CA . VAL A 1 107 ? 11.637 -5.121 -14.688 1.00 91.00 107 VAL A CA 1
ATOM 821 C C . VAL A 1 107 ? 11.936 -3.635 -14.535 1.00 91.00 107 VAL A C 1
ATOM 823 O O . VAL A 1 107 ? 12.377 -2.973 -15.476 1.00 91.00 107 VAL A O 1
ATOM 826 N N . MET A 1 108 ? 11.717 -3.110 -13.335 1.00 89.69 108 MET A N 1
ATOM 827 C CA . MET A 1 108 ? 12.214 -1.793 -12.951 1.00 89.69 108 MET A CA 1
ATOM 828 C C . MET A 1 108 ? 13.510 -1.996 -12.166 1.00 89.69 108 MET A C 1
ATOM 830 O O . MET A 1 108 ? 13.509 -2.699 -11.158 1.00 89.69 108 MET A O 1
ATOM 834 N N . ILE A 1 109 ? 14.615 -1.429 -12.656 1.00 93.31 109 ILE A N 1
ATOM 835 C CA . ILE A 1 109 ? 15.894 -1.393 -11.939 1.00 93.31 109 ILE A CA 1
ATOM 836 C C . ILE A 1 109 ? 15.878 -0.141 -11.057 1.00 93.31 109 ILE A C 1
ATOM 838 O O . ILE A 1 109 ? 15.891 0.964 -11.611 1.00 93.31 109 ILE A O 1
ATOM 842 N N . PRO A 1 110 ? 15.850 -0.277 -9.718 1.00 92.94 110 PRO A N 1
ATOM 843 C CA . PRO A 1 110 ? 15.761 0.871 -8.827 1.00 92.94 110 PRO A CA 1
ATOM 844 C C . PRO A 1 110 ? 16.938 1.833 -8.981 1.00 92.94 110 PRO A C 1
ATOM 846 O O . PRO A 1 110 ? 18.092 1.419 -9.091 1.00 92.94 110 PRO A O 1
ATOM 849 N N . SER A 1 111 ? 16.648 3.131 -8.932 1.00 95.38 111 SER A N 1
ATOM 850 C CA . SER A 1 111 ? 17.664 4.175 -8.830 1.00 95.38 111 SER A CA 1
ATOM 851 C C . SER A 1 111 ? 18.298 4.143 -7.442 1.00 95.38 111 SER A C 1
ATOM 853 O O . SER A 1 111 ? 17.594 4.213 -6.432 1.00 95.38 111 SER A O 1
ATOM 855 N N . GLN A 1 112 ? 19.631 4.101 -7.379 1.00 96.75 112 GLN A N 1
ATOM 856 C CA . GLN A 1 112 ? 20.352 4.112 -6.105 1.00 96.75 112 GLN A CA 1
ATOM 857 C C . GLN A 1 112 ? 20.067 5.391 -5.308 1.00 96.75 112 GLN A C 1
ATOM 859 O O . GLN A 1 112 ? 19.882 5.334 -4.094 1.00 96.75 112 GLN A O 1
ATOM 864 N N . THR A 1 113 ? 19.951 6.532 -5.991 1.00 96.81 113 THR A N 1
ATOM 865 C CA . THR A 1 113 ? 19.576 7.809 -5.373 1.00 96.81 113 THR A CA 1
ATOM 866 C C . THR A 1 113 ? 18.179 7.737 -4.762 1.00 96.81 113 THR A C 1
ATOM 868 O O . THR A 1 113 ? 17.987 8.130 -3.614 1.00 96.81 113 THR A O 1
ATOM 871 N N . SER A 1 114 ? 17.204 7.180 -5.492 1.00 95.06 114 SER A N 1
ATOM 872 C CA . SER A 1 114 ? 15.837 7.025 -4.978 1.00 95.06 114 SER A CA 1
ATOM 873 C C . SER A 1 114 ? 15.782 6.060 -3.793 1.00 95.06 114 SER A C 1
ATOM 875 O O . SER A 1 114 ? 15.122 6.350 -2.799 1.00 95.06 114 SER A O 1
ATOM 877 N N . LEU A 1 115 ? 16.534 4.957 -3.851 1.00 96.12 115 LEU A N 1
ATOM 878 C CA . LEU A 1 115 ? 16.634 3.995 -2.758 1.00 96.12 115 LEU A CA 1
ATOM 879 C C . LEU A 1 115 ? 17.166 4.643 -1.474 1.00 96.12 115 LEU A C 1
ATOM 881 O O . LEU A 1 115 ? 16.591 4.441 -0.406 1.00 96.12 115 LEU A O 1
ATOM 885 N N . VAL A 1 116 ? 18.249 5.419 -1.573 1.00 97.44 116 VAL A N 1
ATOM 886 C CA . VAL A 1 116 ? 18.823 6.138 -0.425 1.00 97.44 116 VAL A CA 1
ATOM 887 C C . VAL A 1 116 ? 17.826 7.154 0.129 1.00 97.44 116 VAL A C 1
ATOM 889 O O . VAL A 1 116 ? 17.614 7.193 1.339 1.00 97.44 116 VAL A O 1
ATOM 892 N N . GLN A 1 117 ? 17.152 7.914 -0.738 1.00 96.06 117 GLN A N 1
ATOM 893 C CA . GLN A 1 117 ? 16.159 8.898 -0.309 1.00 96.06 117 GLN A CA 1
ATOM 894 C C . GLN A 1 117 ? 14.983 8.253 0.436 1.00 96.06 117 GLN A C 1
ATOM 896 O O . GLN A 1 117 ? 14.595 8.725 1.501 1.00 96.06 117 GLN A O 1
ATOM 901 N N . VAL A 1 118 ? 14.415 7.167 -0.099 1.00 95.69 118 VAL A N 1
ATOM 902 C CA . VAL A 1 118 ? 13.286 6.467 0.534 1.00 95.69 118 VAL A CA 1
ATOM 903 C C . VAL A 1 118 ? 13.702 5.885 1.887 1.00 95.69 118 VAL A C 1
ATOM 905 O O . VAL A 1 118 ? 12.952 6.016 2.853 1.00 95.69 118 VAL A O 1
ATOM 908 N N . LYS A 1 119 ? 14.908 5.309 1.993 1.00 96.19 119 LYS A N 1
ATOM 909 C CA . LYS A 1 119 ? 15.454 4.839 3.277 1.00 96.19 119 LYS A CA 1
ATOM 910 C C . LYS A 1 119 ? 15.554 5.973 4.294 1.00 96.19 119 LYS A C 1
ATOM 912 O O . LYS A 1 119 ? 15.030 5.842 5.397 1.00 96.19 119 LYS A O 1
ATOM 917 N N . GLN A 1 120 ? 16.143 7.100 3.899 1.00 96.00 120 GLN A N 1
ATOM 918 C CA . GLN A 1 120 ? 16.284 8.256 4.779 1.00 96.00 120 GLN A CA 1
ATOM 919 C C . GLN A 1 120 ? 14.925 8.803 5.231 1.00 96.00 120 GLN A C 1
ATOM 921 O O . GLN A 1 120 ? 14.764 9.148 6.399 1.00 96.00 120 GLN A O 1
ATOM 926 N N . ASN A 1 121 ? 13.935 8.852 4.336 1.00 94.81 121 ASN A N 1
ATOM 927 C CA . ASN A 1 121 ? 12.584 9.298 4.673 1.00 94.81 121 ASN A CA 1
ATOM 928 C C . ASN A 1 121 ? 11.952 8.410 5.754 1.00 94.81 121 ASN A C 1
ATOM 930 O O . ASN A 1 121 ? 11.386 8.931 6.713 1.00 94.81 121 ASN A O 1
ATOM 934 N N . ILE A 1 122 ? 12.081 7.084 5.622 1.00 95.12 122 ILE A N 1
ATOM 935 C CA . ILE A 1 122 ? 11.577 6.126 6.616 1.00 95.12 122 ILE A CA 1
ATOM 936 C C . ILE A 1 122 ? 12.293 6.322 7.956 1.00 95.12 122 ILE A C 1
ATOM 938 O O . ILE A 1 122 ? 11.635 6.440 8.987 1.00 95.12 122 ILE A O 1
ATOM 942 N N . GLU A 1 123 ? 13.625 6.403 7.959 1.00 95.12 123 GLU A N 1
ATOM 943 C CA . GLU A 1 123 ? 14.407 6.586 9.189 1.00 95.12 123 GLU A CA 1
ATOM 944 C C . GLU A 1 123 ? 14.062 7.889 9.913 1.00 95.12 123 GLU A C 1
ATOM 946 O O . GLU A 1 123 ? 13.891 7.897 11.133 1.00 95.12 123 GLU A O 1
ATOM 951 N N . THR A 1 124 ? 13.937 8.990 9.172 1.00 94.44 124 THR A N 1
ATOM 952 C CA . THR A 1 124 ? 13.554 10.288 9.730 1.00 94.44 124 THR A CA 1
ATOM 953 C C . THR A 1 124 ? 12.141 10.234 10.310 1.00 94.44 124 THR A C 1
ATOM 955 O O . THR A 1 124 ? 11.938 10.671 11.441 1.00 94.44 124 THR A O 1
ATOM 958 N N . PHE A 1 125 ? 11.178 9.651 9.587 1.00 92.69 125 PHE A N 1
ATOM 959 C CA . PHE A 1 125 ? 9.797 9.527 10.060 1.00 92.69 125 PHE A CA 1
ATOM 960 C C . PHE A 1 125 ? 9.706 8.706 11.355 1.00 92.69 125 PHE A C 1
ATOM 962 O O . PHE A 1 125 ? 9.045 9.115 12.307 1.00 92.69 125 PHE A O 1
ATOM 969 N N . MET A 1 126 ? 10.433 7.588 11.428 1.00 92.12 126 MET A N 1
ATOM 970 C CA . MET A 1 126 ? 10.458 6.728 12.614 1.00 92.12 126 MET A CA 1
ATOM 971 C C . MET A 1 126 ? 11.140 7.387 13.821 1.00 92.12 126 MET A C 1
ATOM 973 O O . MET A 1 126 ? 10.721 7.147 14.948 1.00 92.12 126 MET A O 1
ATOM 977 N N . LYS A 1 127 ? 12.163 8.232 13.615 1.00 90.62 127 LYS A N 1
ATOM 978 C CA . LYS A 1 127 ? 12.822 8.978 14.706 1.00 90.62 127 LYS A CA 1
ATOM 979 C C . LYS A 1 127 ? 11.939 10.074 15.297 1.00 90.62 127 LYS A C 1
ATOM 981 O O . LYS A 1 127 ? 12.027 10.317 16.490 1.00 90.62 127 LYS A O 1
ATOM 986 N N . ILE A 1 128 ? 11.111 10.723 14.478 1.00 71.06 128 ILE A N 1
ATOM 987 C CA . ILE A 1 128 ? 10.178 11.772 14.928 1.00 71.06 128 ILE A CA 1
ATOM 988 C C . ILE A 1 128 ? 9.013 11.178 15.743 1.00 71.06 128 ILE A C 1
ATOM 990 O O . ILE A 1 128 ? 8.388 11.883 16.530 1.00 71.06 128 ILE A O 1
ATOM 994 N N . ALA A 1 129 ? 8.706 9.891 15.559 1.00 61.25 129 ALA A N 1
ATOM 995 C CA . ALA A 1 129 ? 7.601 9.212 16.234 1.00 61.25 129 ALA A CA 1
ATOM 996 C C . ALA A 1 129 ? 7.915 8.731 17.671 1.00 61.25 129 ALA A C 1
ATOM 998 O O . ALA A 1 129 ? 6.996 8.240 18.335 1.00 61.25 129 ALA A O 1
ATOM 999 N N . ASN A 1 130 ? 9.166 8.871 18.132 1.00 44.66 130 ASN A N 1
ATOM 1000 C CA . ASN A 1 130 ? 9.636 8.554 19.491 1.00 44.66 130 ASN A CA 1
ATOM 1001 C C . ASN A 1 130 ? 9.901 9.830 20.294 1.00 44.66 130 ASN A C 1
ATOM 1003 O O . ASN A 1 130 ? 9.677 9.784 21.523 1.00 44.66 130 ASN A O 1
#

Secondary structure (DSSP, 8-state):
--HHHHHHHHH--TTSTTTHHHHHHHHHHHHHHHHHHHTSHHHHTTHHHHHHHHTTT------HHHHHHHHHHHHHH-PPPP-------EEEEEEEEGGGEEEEEEEEEE-HHHHHHHHHHHHHHHHHT-

Radius of gyration: 18.79 Å; chains: 1; bounding box: 40×32×43 Å